Protein AF-A0A950Z9S9-F1 (afdb_monomer)

Structure (mmCIF, N/CA/C/O backbone):
data_AF-A0A950Z9S9-F1
#
_entry.id   AF-A0A950Z9S9-F1
#
loop_
_atom_site.group_PDB
_atom_site.id
_atom_site.type_symbol
_atom_site.label_atom_id
_atom_site.label_alt_id
_atom_site.label_comp_id
_atom_site.label_asym_id
_atom_site.label_entity_id
_atom_site.label_seq_id
_atom_site.pdbx_PDB_ins_code
_atom_site.Cartn_x
_atom_site.Cartn_y
_atom_site.Cartn_z
_atom_site.occupancy
_atom_site.B_iso_or_equiv
_atom_site.auth_seq_id
_atom_site.auth_comp_id
_atom_site.auth_asym_id
_atom_site.auth_atom_id
_atom_site.pdbx_PDB_model_num
ATOM 1 N N . MET A 1 1 ? -15.778 5.683 16.781 1.00 60.00 1 MET A N 1
ATOM 2 C CA . MET A 1 1 ? -16.825 5.579 15.732 1.00 60.00 1 MET A CA 1
ATOM 3 C C . MET A 1 1 ? -17.581 6.908 15.601 1.00 60.00 1 MET A C 1
ATOM 5 O O . MET A 1 1 ? -18.788 6.947 15.790 1.00 60.00 1 MET A O 1
ATOM 9 N N . ALA A 1 2 ? -16.872 8.006 15.324 1.00 73.44 2 ALA A N 1
ATOM 10 C CA . ALA A 1 2 ? -17.406 9.373 15.347 1.00 73.44 2 ALA A CA 1
ATOM 11 C C . ALA A 1 2 ? -18.460 9.618 14.245 1.00 73.44 2 ALA A C 1
ATOM 13 O O . ALA A 1 2 ? -18.116 10.054 13.153 1.00 73.44 2 ALA A O 1
ATOM 14 N N . GLY A 1 3 ? -19.723 9.252 14.485 1.00 82.31 3 GLY A N 1
ATOM 15 C CA . GLY A 1 3 ? -20.837 9.470 13.548 1.00 82.31 3 GLY A CA 1
ATOM 16 C C . GLY A 1 3 ? -20.798 8.650 12.248 1.00 82.31 3 GLY A C 1
ATOM 17 O O . GLY A 1 3 ? -21.633 8.856 11.376 1.00 82.31 3 GLY A O 1
ATOM 18 N N . LYS A 1 4 ? -19.849 7.717 12.089 1.00 83.38 4 LYS A N 1
ATOM 19 C CA . LYS A 1 4 ? -19.737 6.858 10.896 1.00 83.38 4 LYS A CA 1
ATOM 20 C C . LYS A 1 4 ? -20.640 5.626 11.012 1.00 83.38 4 LYS A C 1
ATOM 22 O O . LYS A 1 4 ? -20.786 5.065 12.100 1.00 83.38 4 LYS A O 1
ATOM 27 N N . ASN A 1 5 ? -21.174 5.157 9.882 1.00 90.06 5 ASN A N 1
ATOM 28 C CA . ASN A 1 5 ? -21.930 3.906 9.823 1.00 90.06 5 ASN A CA 1
ATOM 29 C C . ASN A 1 5 ? -21.045 2.736 10.289 1.00 90.06 5 ASN A C 1
ATOM 31 O O . ASN A 1 5 ? -20.015 2.434 9.686 1.00 90.06 5 ASN A O 1
ATOM 35 N N . ARG A 1 6 ? -21.459 2.073 11.374 1.00 91.00 6 ARG A N 1
ATOM 36 C CA . ARG A 1 6 ? -20.704 0.982 12.004 1.00 91.00 6 ARG A CA 1
ATOM 37 C C . ARG A 1 6 ? -20.484 -0.203 11.073 1.00 91.00 6 ARG A C 1
ATOM 39 O O . ARG A 1 6 ? -19.405 -0.784 11.120 1.00 91.00 6 ARG A O 1
ATOM 46 N N . ALA A 1 7 ? -21.475 -0.542 10.249 1.00 90.94 7 ALA A N 1
ATOM 47 C CA . ALA A 1 7 ? -21.373 -1.649 9.306 1.00 90.94 7 ALA A CA 1
ATOM 48 C C . ALA A 1 7 ? -20.285 -1.366 8.265 1.00 90.94 7 ALA A C 1
ATOM 50 O O . ALA A 1 7 ? -19.421 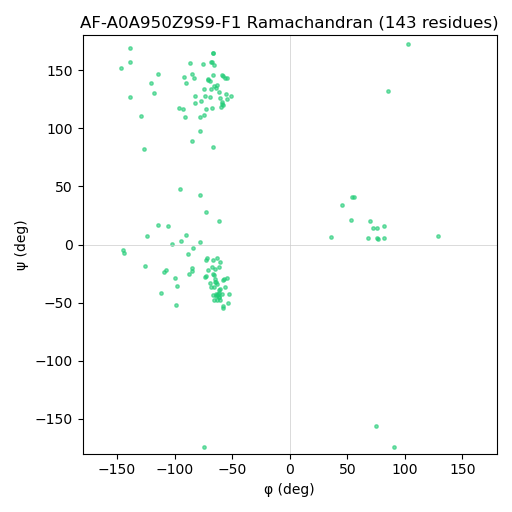-2.207 8.041 1.00 90.94 7 ALA A O 1
ATOM 51 N N . LEU A 1 8 ? -20.244 -0.143 7.728 1.00 88.38 8 LEU A N 1
ATOM 52 C CA . LEU A 1 8 ? -19.215 0.264 6.766 1.00 88.38 8 LEU A CA 1
ATOM 53 C C . LEU A 1 8 ? -17.823 0.372 7.399 1.00 88.38 8 LEU A C 1
ATOM 55 O O . LEU A 1 8 ? -16.838 -0.012 6.777 1.00 88.38 8 LEU A O 1
ATOM 59 N N . VAL A 1 9 ? -17.724 0.838 8.649 1.00 89.25 9 VAL A N 1
ATOM 60 C CA . VAL A 1 9 ? -16.449 0.833 9.390 1.00 89.25 9 VAL A CA 1
ATOM 61 C C . VAL A 1 9 ? -15.954 -0.598 9.615 1.00 89.25 9 VAL A C 1
ATOM 63 O O . VAL A 1 9 ? -14.770 -0.869 9.427 1.00 89.25 9 VAL A O 1
ATOM 66 N N . GLY A 1 10 ? -16.847 -1.517 9.993 1.00 90.81 10 GLY A N 1
ATOM 67 C CA . GLY A 1 10 ? -16.523 -2.932 10.165 1.00 90.81 10 GLY A CA 1
ATOM 68 C C . GLY A 1 10 ? -16.081 -3.587 8.859 1.00 90.81 10 GLY A C 1
ATOM 69 O O . GLY A 1 10 ? -15.030 -4.221 8.825 1.00 90.81 10 GLY A O 1
ATOM 70 N N . LEU A 1 11 ? -16.830 -3.366 7.776 1.00 88.94 11 LEU A N 1
ATOM 71 C CA . LEU A 1 11 ? -16.508 -3.879 6.446 1.00 88.94 11 LEU A CA 1
ATOM 72 C C . LEU A 1 11 ? -15.161 -3.343 5.951 1.00 88.94 11 LEU A C 1
ATOM 74 O O . LEU A 1 11 ? -14.308 -4.122 5.536 1.00 88.94 11 LEU A O 1
ATOM 78 N N . GLY A 1 12 ? -14.928 -2.032 6.054 1.00 87.69 12 GLY A N 1
ATOM 79 C CA . GLY A 1 12 ? -13.643 -1.428 5.700 1.00 87.69 12 GLY A CA 1
ATOM 80 C C . GLY A 1 12 ? -12.486 -2.001 6.522 1.00 87.69 12 GLY A C 1
ATOM 81 O O . GLY A 1 12 ? -11.443 -2.335 5.967 1.00 87.69 12 GLY A O 1
ATOM 82 N N . SER A 1 13 ? -12.682 -2.192 7.831 1.00 89.44 13 SER A N 1
ATOM 83 C CA . SER A 1 13 ? -11.679 -2.820 8.700 1.00 89.44 13 SER A CA 1
ATOM 84 C C . SER A 1 13 ? -11.379 -4.264 8.292 1.00 89.44 13 SER A C 1
ATOM 86 O O . SER A 1 13 ? -10.212 -4.651 8.236 1.00 89.44 13 SER A O 1
ATOM 88 N N . TYR A 1 14 ? -12.411 -5.048 7.965 1.00 89.69 14 TYR A N 1
ATOM 89 C CA . TYR A 1 14 ? -12.261 -6.419 7.481 1.00 89.69 14 TYR A CA 1
ATOM 90 C C . TYR A 1 14 ? -11.472 -6.469 6.168 1.00 89.69 14 TYR A C 1
ATOM 92 O O . TYR A 1 14 ? -10.524 -7.243 6.053 1.00 89.69 14 TYR A O 1
ATOM 100 N N . TRP A 1 15 ? -11.782 -5.583 5.217 1.00 87.12 15 TRP A N 1
ATOM 101 C CA . TRP A 1 15 ? -11.023 -5.468 3.973 1.00 87.12 15 TRP A CA 1
ATOM 102 C C . TRP A 1 15 ? -9.547 -5.172 4.226 1.00 87.12 15 TRP A C 1
ATOM 104 O O . TRP A 1 15 ? -8.694 -5.936 3.784 1.00 87.12 15 TRP A O 1
ATOM 114 N N . VAL A 1 16 ? -9.243 -4.110 4.976 1.00 89.19 16 VAL A N 1
ATOM 115 C CA . VAL A 1 16 ? -7.862 -3.648 5.192 1.00 89.19 16 VAL A CA 1
ATOM 116 C C . VAL A 1 16 ? -7.028 -4.664 5.984 1.00 89.19 16 VAL A C 1
ATOM 118 O O . VAL A 1 16 ? -5.840 -4.822 5.705 1.00 89.19 16 VAL A O 1
ATOM 121 N N . ASN A 1 17 ? -7.627 -5.360 6.958 1.00 88.44 17 ASN A N 1
ATOM 122 C CA . ASN A 1 17 ? -6.889 -6.220 7.892 1.00 88.44 17 ASN A CA 1
ATOM 123 C C . ASN A 1 17 ? -6.911 -7.714 7.568 1.00 88.44 17 ASN A C 1
ATOM 125 O O . ASN A 1 17 ? -5.988 -8.409 7.985 1.00 88.44 17 ASN A O 1
ATOM 129 N N . ALA A 1 18 ? -7.959 -8.220 6.914 1.00 84.50 18 ALA A N 1
ATOM 130 C CA . ALA A 1 18 ? -8.158 -9.660 6.744 1.00 84.50 18 ALA A CA 1
ATOM 131 C C . ALA A 1 18 ? -8.006 -10.125 5.295 1.00 84.50 18 ALA A C 1
ATOM 133 O O . ALA A 1 18 ? -7.403 -11.168 5.071 1.00 84.50 18 ALA A O 1
ATOM 134 N N . ILE A 1 19 ? -8.545 -9.377 4.325 1.00 82.44 19 ILE A N 1
ATOM 135 C CA . ILE A 1 19 ? -8.550 -9.812 2.919 1.00 82.44 19 ILE A CA 1
ATOM 136 C C . ILE A 1 19 ? -7.425 -9.167 2.113 1.00 82.44 19 ILE A C 1
ATOM 138 O O . ILE A 1 19 ? -6.675 -9.868 1.443 1.00 82.44 19 ILE A O 1
ATOM 142 N N . ALA A 1 20 ? -7.306 -7.840 2.166 1.00 80.94 20 ALA A N 1
ATOM 143 C CA . ALA A 1 20 ? -6.319 -7.101 1.380 1.00 80.94 20 ALA A CA 1
ATOM 144 C C . ALA A 1 20 ? -4.945 -7.035 2.063 1.00 80.94 20 ALA A C 1
ATOM 146 O O . ALA A 1 20 ? -3.939 -6.818 1.397 1.00 80.94 20 ALA A O 1
ATOM 147 N N . GLY A 1 21 ? -4.892 -7.194 3.392 1.00 86.44 21 GLY A N 1
ATOM 148 C CA . GLY A 1 21 ? -3.631 -7.192 4.139 1.00 86.44 21 GLY A CA 1
ATOM 149 C C . GLY A 1 21 ? -2.802 -5.926 3.904 1.00 86.44 21 GLY A C 1
ATOM 150 O O . GLY A 1 21 ? -1.587 -6.000 3.749 1.00 86.44 21 GLY A O 1
ATOM 151 N N . CYS A 1 22 ? -3.425 -4.740 3.852 1.00 92.06 22 CYS A N 1
ATOM 152 C CA . CYS A 1 22 ? -2.742 -3.523 3.390 1.00 92.06 22 CYS A CA 1
ATOM 153 C C . CYS A 1 22 ? -1.465 -3.228 4.189 1.00 92.06 22 CYS A C 1
ATOM 155 O O . CYS A 1 22 ? -0.463 -2.791 3.631 1.00 92.06 22 CYS A O 1
ATOM 157 N N . ASN A 1 23 ? -1.482 -3.496 5.496 1.00 93.38 23 ASN A N 1
ATOM 158 C CA . ASN A 1 23 ? -0.343 -3.263 6.382 1.00 93.38 23 ASN A CA 1
ATOM 159 C C . ASN A 1 23 ? 0.865 -4.183 6.100 1.00 93.38 23 ASN A C 1
ATOM 161 O O . ASN A 1 23 ? 1.981 -3.863 6.511 1.00 93.38 23 ASN A O 1
ATOM 165 N N . ASP A 1 24 ? 0.667 -5.306 5.406 1.00 90.69 24 ASP A N 1
ATOM 166 C CA . ASP A 1 24 ? 1.741 -6.245 5.054 1.00 90.69 24 ASP A CA 1
ATOM 167 C C . ASP A 1 24 ? 2.692 -5.644 4.009 1.00 90.69 24 ASP A C 1
ATOM 169 O O . ASP A 1 24 ? 3.906 -5.865 4.058 1.00 90.69 24 ASP A O 1
ATOM 173 N N . CYS A 1 25 ? 2.150 -4.813 3.114 1.00 93.31 25 CYS A N 1
ATOM 174 C CA . CYS A 1 25 ? 2.919 -4.051 2.133 1.00 93.31 25 CYS A CA 1
ATOM 175 C C . CYS A 1 25 ? 3.177 -2.607 2.579 1.00 93.31 25 CYS A C 1
ATOM 177 O O . CYS A 1 25 ? 4.248 -2.078 2.312 1.00 93.31 25 CYS A O 1
ATOM 179 N N . HIS A 1 26 ? 2.228 -1.969 3.266 1.00 95.25 26 HIS A N 1
ATOM 180 C CA . HIS A 1 26 ? 2.301 -0.555 3.648 1.00 95.25 26 HIS A CA 1
ATOM 181 C C . HIS A 1 26 ? 2.845 -0.349 5.068 1.00 95.25 26 HIS A C 1
ATOM 183 O O . HIS A 1 26 ? 2.301 0.413 5.857 1.00 95.25 26 HIS A O 1
ATOM 189 N N . SER A 1 27 ? 3.950 -1.003 5.393 1.00 94.44 27 SER A N 1
ATOM 190 C CA . SER A 1 27 ? 4.761 -0.738 6.587 1.00 94.44 27 SER A CA 1
ATOM 191 C C . SER A 1 27 ? 6.231 -0.801 6.193 1.00 94.44 27 SER A C 1
ATOM 193 O O . SER A 1 27 ? 6.563 -1.494 5.239 1.00 94.44 27 SER A O 1
ATOM 195 N N . ALA A 1 28 ? 7.154 -0.181 6.927 1.00 94.12 28 ALA A N 1
ATOM 196 C CA . ALA A 1 28 ? 8.587 -0.238 6.598 1.00 94.12 28 ALA A CA 1
ATOM 197 C C . ALA A 1 28 ? 9.237 -1.617 6.890 1.00 94.12 28 ALA A C 1
ATOM 199 O O . ALA A 1 28 ? 10.421 -1.718 7.198 1.00 94.12 28 ALA A O 1
ATOM 200 N N . GLY A 1 29 ? 8.459 -2.702 6.830 1.00 91.00 29 GLY A N 1
ATOM 201 C CA . GLY A 1 29 ? 8.876 -4.083 7.046 1.00 91.00 29 GLY A CA 1
ATOM 202 C C . GLY A 1 29 ? 8.500 -4.642 8.421 1.00 91.00 29 GLY A C 1
ATOM 203 O O . GLY A 1 29 ? 8.062 -3.893 9.297 1.00 91.00 29 GLY A O 1
ATOM 204 N N . PRO A 1 30 ? 8.713 -5.955 8.652 1.00 86.25 30 PRO A N 1
ATOM 205 C CA . PRO A 1 30 ? 8.306 -6.635 9.887 1.00 86.25 30 PRO A CA 1
ATOM 206 C C . PRO A 1 30 ? 8.828 -5.986 11.175 1.00 86.25 30 PRO A C 1
ATOM 208 O O . PRO A 1 30 ? 8.177 -6.063 12.210 1.00 86.25 30 PRO A O 1
ATOM 211 N N . GLN A 1 31 ? 9.983 -5.317 11.104 1.00 83.75 31 GLN A N 1
ATOM 212 C CA . GLN A 1 31 ? 10.586 -4.600 12.233 1.00 83.75 31 GLN A CA 1
ATOM 213 C C . GLN A 1 31 ? 9.739 -3.417 12.718 1.00 83.75 31 GLN A C 1
ATOM 215 O O . GLN A 1 31 ? 9.784 -3.075 13.894 1.00 83.75 31 GLN A O 1
ATOM 220 N N . THR A 1 32 ? 8.968 -2.792 11.826 1.00 91.94 32 THR A N 1
ATOM 221 C CA . THR A 1 32 ? 8.092 -1.662 12.168 1.00 91.94 32 THR A CA 1
ATOM 222 C C . THR A 1 32 ? 6.620 -2.050 12.165 1.00 91.94 32 THR A C 1
ATOM 224 O O . THR A 1 32 ? 5.833 -1.381 12.826 1.00 91.94 32 THR A O 1
ATOM 227 N N . GLN A 1 33 ? 6.248 -3.128 11.467 1.00 94.69 33 GLN A N 1
ATOM 228 C CA . GLN A 1 33 ? 4.876 -3.623 11.331 1.00 94.69 33 GLN A CA 1
ATOM 229 C C . GLN A 1 33 ? 4.270 -4.105 12.660 1.00 94.69 33 GLN A C 1
ATOM 231 O O . GLN A 1 33 ? 3.057 -3.993 12.870 1.00 94.69 33 GLN A O 1
ATOM 236 N N . TYR A 1 34 ? 5.102 -4.649 13.550 1.00 95.81 34 TYR A N 1
ATOM 237 C CA . TYR A 1 34 ? 4.687 -5.231 14.825 1.00 95.81 34 TYR A CA 1
ATOM 238 C C . TYR A 1 34 ? 5.230 -4.433 16.007 1.00 95.81 34 TYR A C 1
ATOM 240 O O . TYR A 1 34 ? 6.313 -3.855 15.939 1.00 95.81 34 TYR A O 1
ATOM 248 N N . ALA A 1 35 ? 4.456 -4.377 17.089 1.00 96.19 35 ALA A N 1
ATOM 249 C CA . ALA A 1 35 ? 4.898 -3.762 18.334 1.00 96.19 35 ALA A CA 1
ATOM 250 C C . ALA A 1 35 ? 6.028 -4.598 18.974 1.00 96.19 35 ALA A C 1
ATOM 252 O O . ALA A 1 35 ? 6.119 -5.804 18.710 1.00 96.19 35 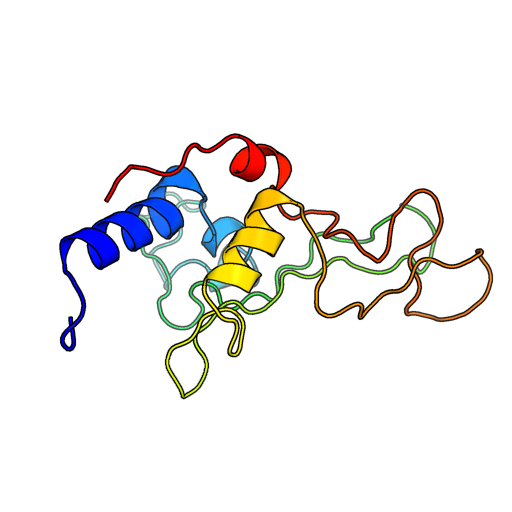ALA A O 1
ATOM 253 N N . PRO A 1 36 ? 6.877 -4.004 19.836 1.00 95.12 36 PRO A N 1
ATOM 254 C CA . PRO A 1 36 ? 7.878 -4.756 20.588 1.00 95.12 36 PRO A CA 1
ATOM 255 C C . PRO A 1 36 ? 7.258 -5.955 21.321 1.00 95.12 36 PRO A C 1
ATOM 257 O O . PRO A 1 36 ? 6.268 -5.806 22.033 1.00 95.12 36 PRO A O 1
ATOM 260 N N . GLY A 1 37 ? 7.826 -7.149 21.124 1.00 94.75 37 GLY A N 1
ATOM 261 C CA . GLY A 1 37 ? 7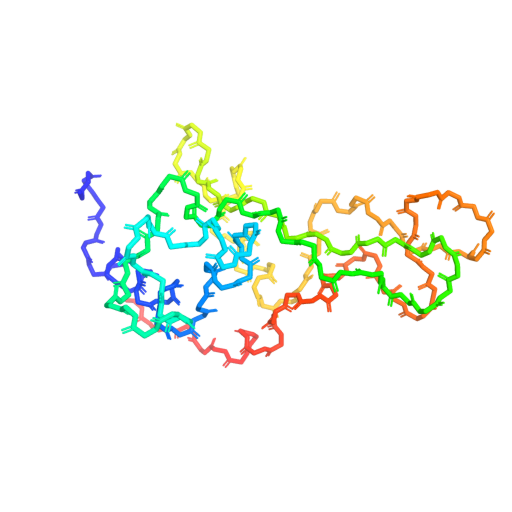.308 -8.400 21.697 1.00 94.75 37 GLY A CA 1
ATOM 262 C C . GLY A 1 37 ? 6.076 -8.987 20.994 1.00 94.75 37 GLY A C 1
ATOM 263 O O . GLY A 1 37 ? 5.537 -9.982 21.469 1.00 94.75 37 GLY A O 1
ATOM 264 N N . GLY A 1 38 ? 5.632 -8.395 19.881 1.00 95.19 38 GLY A N 1
ATOM 265 C CA . GLY A 1 38 ? 4.451 -8.812 19.125 1.00 95.19 38 GLY A CA 1
ATOM 266 C C . GLY A 1 38 ? 4.732 -9.343 17.719 1.00 95.19 38 GLY A C 1
ATOM 267 O O . GLY A 1 38 ? 3.825 -9.349 16.884 1.00 95.19 38 GLY A O 1
ATOM 268 N N . ASN A 1 39 ? 5.979 -9.709 17.413 1.00 95.38 39 ASN A N 1
ATOM 269 C CA . ASN A 1 39 ? 6.396 -10.101 16.071 1.00 95.38 39 ASN A CA 1
ATOM 270 C C . ASN A 1 39 ? 6.245 -11.625 15.857 1.00 95.38 39 ASN A C 1
ATOM 272 O O . ASN A 1 39 ? 7.040 -12.406 16.394 1.00 95.38 39 ASN A O 1
ATOM 276 N N . PRO A 1 40 ? 5.284 -12.074 15.025 1.00 94.31 40 PRO A N 1
ATOM 277 C CA . PRO A 1 40 ? 5.035 -13.496 14.801 1.00 94.31 40 PRO A CA 1
ATOM 278 C C . PRO A 1 40 ? 6.199 -14.226 14.118 1.00 94.31 40 PRO A C 1
ATOM 280 O O . PRO A 1 40 ? 6.332 -15.434 14.294 1.00 94.31 40 PRO A O 1
ATOM 283 N N . TYR A 1 41 ? 7.093 -13.522 13.413 1.00 93.81 41 TYR A N 1
ATOM 284 C CA . TYR A 1 41 ? 8.300 -14.127 12.833 1.00 93.81 41 TYR A CA 1
ATOM 285 C C . TYR A 1 41 ? 9.305 -14.603 13.895 1.00 93.81 41 TYR A C 1
ATOM 287 O O . TYR A 1 41 ? 10.218 -15.361 13.578 1.00 93.81 41 TYR A O 1
ATOM 295 N N . PHE A 1 42 ? 9.125 -14.198 15.155 1.00 94.88 42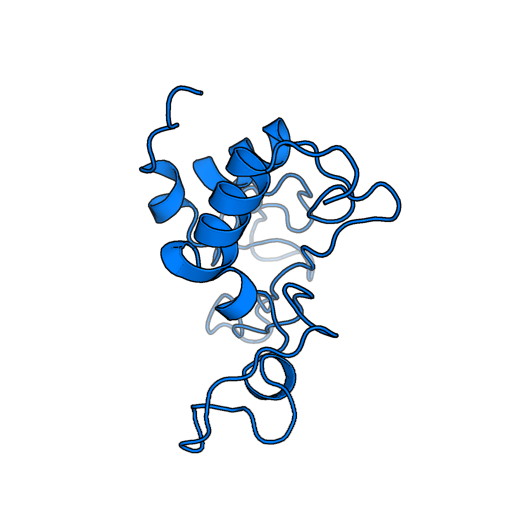 PHE A N 1
ATOM 296 C CA . PHE A 1 42 ? 9.884 -14.688 16.308 1.00 94.88 42 PHE A CA 1
ATOM 297 C C . PHE A 1 42 ? 9.062 -15.640 17.194 1.00 94.88 42 PHE A C 1
ATOM 299 O O . PHE A 1 42 ? 9.417 -15.863 18.348 1.00 94.88 42 PHE A O 1
ATOM 306 N N . GLY A 1 43 ? 7.942 -16.171 16.688 1.00 95.69 43 GLY A N 1
ATOM 307 C CA . GLY A 1 43 ? 7.045 -17.055 17.443 1.00 95.69 43 GLY A CA 1
ATOM 308 C C . GLY A 1 43 ? 6.215 -16.347 18.520 1.00 95.69 43 GLY A C 1
ATOM 309 O O . GLY A 1 43 ? 5.653 -17.004 19.392 1.00 95.69 43 GLY A O 1
ATOM 310 N N . GLN A 1 44 ? 6.142 -15.014 18.488 1.00 95.56 44 GLN A N 1
ATOM 311 C CA . GLN A 1 44 ? 5.391 -14.211 19.455 1.00 95.56 44 GLN A CA 1
ATOM 312 C C . GLN A 1 44 ? 3.924 -14.060 19.027 1.00 95.56 44 GLN A C 1
ATOM 314 O O . GLN A 1 44 ? 3.596 -14.121 17.840 1.00 95.56 44 GLN A O 1
ATOM 319 N N . SER A 1 45 ? 3.031 -13.792 19.982 1.00 96.69 45 SER A N 1
ATOM 320 C CA . SER A 1 45 ? 1.649 -13.414 19.670 1.00 96.69 45 SER A CA 1
ATOM 321 C C . SER A 1 45 ? 1.626 -12.134 18.838 1.00 96.69 45 SER A C 1
ATOM 323 O O . SER A 1 45 ? 2.193 -11.122 19.243 1.00 96.69 45 SER A O 1
ATOM 325 N N . LYS A 1 46 ? 0.950 -12.162 17.685 1.00 94.00 46 LYS A N 1
ATOM 326 C CA . LYS A 1 46 ? 0.881 -11.017 16.770 1.00 94.00 46 LYS A CA 1
ATOM 327 C C . LYS A 1 46 ? 0.270 -9.793 17.461 1.00 94.00 46 LYS A C 1
ATOM 329 O O . LYS A 1 46 ? -0.902 -9.814 17.833 1.00 94.00 46 LYS A O 1
ATOM 334 N N . VAL A 1 47 ? 1.027 -8.698 17.514 1.00 95.50 47 VAL A N 1
ATOM 335 C CA . VAL A 1 47 ? 0.529 -7.367 17.892 1.00 95.50 47 VAL A CA 1
ATOM 336 C C . VAL A 1 47 ? 0.969 -6.364 16.837 1.00 95.50 47 VAL A C 1
ATOM 338 O O . VAL A 1 47 ? 2.152 -6.062 16.701 1.00 95.50 47 VAL A O 1
ATOM 341 N N . THR A 1 48 ? 0.014 -5.849 16.066 1.00 94.38 48 THR A N 1
ATOM 342 C CA . THR A 1 48 ? 0.275 -4.807 15.067 1.00 94.38 48 THR A CA 1
ATOM 343 C C . THR A 1 48 ? 0.706 -3.508 15.745 1.00 94.38 48 THR A C 1
ATOM 345 O O . THR A 1 48 ? 0.106 -3.085 16.732 1.00 94.38 48 THR A O 1
ATOM 348 N N . ASN A 1 49 ? 1.731 -2.855 15.200 1.00 95.75 49 ASN A N 1
ATOM 349 C CA . ASN A 1 49 ? 2.160 -1.545 15.666 1.00 95.75 49 ASN A CA 1
ATOM 350 C C . ASN A 1 49 ? 1.222 -0.457 15.130 1.00 95.75 49 ASN A C 1
ATOM 352 O O . ASN A 1 49 ? 1.230 -0.146 13.941 1.00 95.75 49 ASN A O 1
ATOM 356 N N . ALA A 1 50 ? 0.423 0.143 16.010 1.00 93.94 50 ALA A N 1
ATOM 357 C CA . ALA A 1 50 ? -0.495 1.211 15.625 1.00 93.94 50 ALA A CA 1
ATOM 358 C C . ALA A 1 50 ? 0.223 2.492 15.157 1.00 93.94 50 ALA A C 1
ATOM 360 O O . ALA A 1 50 ? -0.343 3.240 14.366 1.00 93.94 50 ALA A O 1
ATOM 361 N N . ALA A 1 51 ? 1.458 2.744 15.609 1.00 94.50 51 ALA A N 1
ATOM 362 C CA . ALA A 1 51 ? 2.194 3.974 15.294 1.00 94.50 51 ALA A CA 1
ATOM 363 C C . ALA A 1 51 ? 2.664 4.052 13.830 1.00 94.50 51 ALA A C 1
ATOM 365 O O . ALA A 1 51 ? 2.933 5.136 13.323 1.00 94.50 51 ALA A O 1
ATOM 366 N N . THR A 1 52 ? 2.771 2.909 13.159 1.00 94.25 52 THR A N 1
ATOM 367 C CA . THR A 1 52 ? 3.289 2.768 11.787 1.00 94.25 52 THR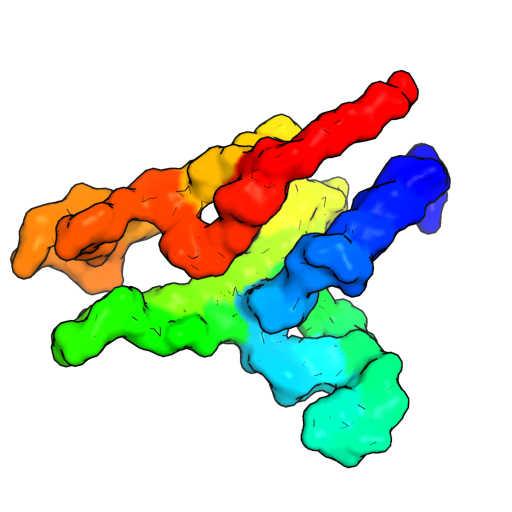 A CA 1
ATOM 368 C C . THR A 1 52 ? 2.288 2.072 10.867 1.00 94.25 52 THR A C 1
ATOM 370 O O . THR A 1 52 ? 2.613 1.747 9.724 1.00 94.25 52 THR A O 1
ATOM 373 N N . TYR A 1 53 ? 1.073 1.826 11.362 1.00 94.06 53 TYR A N 1
ATOM 374 C CA . TYR A 1 53 ? 0.040 1.095 10.650 1.00 94.06 53 TYR A CA 1
ATOM 375 C C . TYR A 1 53 ? -0.298 1.786 9.329 1.00 94.06 53 TYR A C 1
ATOM 377 O O . TYR A 1 53 ? -0.660 2.962 9.319 1.00 94.06 53 TYR A O 1
ATOM 385 N N . VAL A 1 54 ? -0.163 1.048 8.225 1.00 94.38 54 VAL A N 1
ATOM 386 C CA . VAL A 1 54 ? -0.341 1.531 6.843 1.00 94.38 54 VAL A CA 1
ATOM 387 C C . VAL A 1 54 ? 0.491 2.780 6.482 1.00 94.38 54 VAL A C 1
ATOM 389 O O . VAL A 1 54 ? 0.175 3.486 5.524 1.00 94.38 54 VAL A O 1
ATOM 392 N N . GLY A 1 55 ? 1.570 3.042 7.230 1.00 94.69 55 GLY A N 1
ATOM 393 C CA . GLY A 1 55 ? 2.450 4.204 7.075 1.00 94.69 55 GLY A CA 1
ATOM 394 C C . GLY A 1 55 ? 3.347 4.172 5.834 1.00 94.69 55 GLY A C 1
ATOM 395 O O . GLY A 1 55 ? 3.947 5.184 5.479 1.00 94.69 55 GLY A O 1
ATOM 396 N N . GLY A 1 56 ? 3.429 3.031 5.148 1.00 95.00 56 GLY A N 1
ATOM 397 C CA . GLY A 1 56 ? 4.269 2.858 3.966 1.00 95.00 56 GLY A CA 1
ATOM 398 C C . GLY A 1 56 ? 5.760 2.722 4.289 1.00 95.00 56 GLY A C 1
ATOM 399 O O . GLY A 1 56 ? 6.143 2.309 5.383 1.00 95.00 56 GLY A O 1
ATOM 400 N N . GLY A 1 57 ? 6.607 3.045 3.308 1.00 94.62 57 GLY A N 1
ATOM 401 C CA . GLY A 1 57 ? 8.066 2.984 3.428 1.00 94.62 57 GLY A CA 1
ATOM 402 C C . GLY A 1 57 ? 8.704 1.606 3.222 1.00 94.62 57 GLY A C 1
ATOM 403 O O . GLY A 1 57 ? 9.912 1.480 3.406 1.00 94.62 57 GLY A O 1
ATOM 404 N N . ARG A 1 58 ? 7.950 0.564 2.842 1.00 95.31 58 ARG A N 1
ATOM 405 C CA . ARG A 1 58 ? 8.542 -0.719 2.450 1.00 95.31 58 ARG A CA 1
ATOM 406 C C . ARG A 1 58 ? 9.319 -0.561 1.158 1.00 95.31 58 ARG A C 1
ATOM 408 O O . ARG A 1 58 ? 8.701 -0.297 0.135 1.00 95.31 58 ARG A O 1
ATOM 415 N N . ASP A 1 59 ? 10.621 -0.795 1.197 1.00 94.25 59 ASP A N 1
ATOM 416 C CA . ASP A 1 59 ? 11.425 -0.996 -0.006 1.00 94.25 59 ASP A CA 1
ATOM 417 C C . ASP A 1 59 ? 11.299 -2.460 -0.464 1.00 94.25 59 ASP A C 1
ATOM 419 O O . ASP A 1 59 ? 11.559 -3.391 0.308 1.00 94.25 59 ASP A O 1
ATOM 423 N N . PHE A 1 60 ? 10.840 -2.661 -1.698 1.00 93.50 60 PHE A N 1
ATOM 424 C CA . PHE A 1 60 ? 10.728 -3.973 -2.343 1.00 93.50 60 PHE A CA 1
ATOM 425 C C . PHE A 1 60 ? 11.950 -4.317 -3.205 1.00 93.50 60 PHE A C 1
ATOM 427 O O . PHE A 1 60 ? 11.986 -5.382 -3.820 1.00 93.50 60 PHE A O 1
ATOM 434 N N . GLY A 1 61 ? 12.957 -3.446 -3.215 1.00 92.19 61 GLY A N 1
ATOM 435 C CA . GLY A 1 61 ? 14.153 -3.564 -4.026 1.00 92.19 61 GLY A CA 1
ATOM 436 C C . GLY A 1 61 ? 14.012 -2.891 -5.393 1.00 92.19 61 GLY A C 1
ATOM 437 O O . GLY A 1 61 ? 13.021 -2.204 -5.676 1.00 92.19 61 GLY A O 1
ATOM 438 N N . PRO A 1 62 ? 15.032 -3.067 -6.247 1.00 90.62 62 PRO A N 1
ATOM 439 C CA . PRO A 1 62 ? 15.071 -2.435 -7.551 1.00 90.62 62 PRO A CA 1
ATOM 440 C C . PRO A 1 62 ? 14.050 -3.062 -8.511 1.00 90.62 62 PRO A C 1
ATOM 442 O O . PRO A 1 62 ? 13.877 -4.279 -8.558 1.00 90.62 62 PRO A O 1
ATOM 445 N N . LEU A 1 63 ? 13.418 -2.222 -9.333 1.00 87.44 63 LEU A N 1
ATOM 446 C CA . LEU A 1 63 ? 12.448 -2.601 -10.368 1.00 87.44 63 LEU A CA 1
ATOM 447 C C . LEU A 1 63 ? 13.027 -3.593 -11.389 1.00 87.44 63 LEU A C 1
ATOM 449 O O . LEU A 1 63 ? 12.304 -4.413 -11.948 1.00 87.44 63 LEU A O 1
ATOM 453 N N . THR A 1 64 ? 14.336 -3.516 -11.642 1.00 85.25 64 THR A N 1
ATOM 454 C CA . THR A 1 64 ? 15.064 -4.445 -12.516 1.00 85.25 64 THR A CA 1
ATOM 455 C C . THR A 1 64 ? 16.408 -4.808 -11.900 1.00 85.25 64 THR A C 1
ATOM 457 O O . THR A 1 64 ? 16.879 -4.155 -10.975 1.00 85.25 64 THR A O 1
ATOM 460 N N . THR A 1 65 ? 17.081 -5.809 -12.458 1.00 86.44 65 THR A N 1
ATOM 461 C CA . THR A 1 65 ? 18.450 -6.171 -12.062 1.00 86.44 65 THR A CA 1
ATOM 462 C C . THR A 1 65 ? 19.518 -5.237 -12.644 1.00 86.44 65 THR A C 1
ATOM 464 O O . THR A 1 65 ? 20.708 -5.489 -12.460 1.00 86.44 65 THR A O 1
ATOM 467 N N . ALA A 1 66 ? 19.130 -4.194 -13.388 1.00 82.19 66 ALA A N 1
ATOM 468 C CA . ALA A 1 66 ? 20.080 -3.258 -13.973 1.00 82.19 66 ALA A CA 1
ATOM 469 C C . ALA A 1 66 ? 20.751 -2.402 -12.879 1.00 82.19 66 ALA A C 1
ATOM 471 O O . ALA A 1 66 ? 20.078 -1.962 -11.940 1.00 82.19 66 ALA A O 1
ATOM 472 N N . PRO A 1 67 ? 22.060 -2.116 -12.991 1.00 79.31 67 PRO A N 1
ATOM 473 C CA . PRO A 1 67 ? 22.730 -1.196 -12.081 1.00 79.31 67 PRO A CA 1
ATOM 474 C C . PRO A 1 67 ? 22.037 0.173 -12.053 1.00 79.31 67 PRO A C 1
ATOM 476 O O . PRO A 1 67 ? 21.790 0.767 -13.100 1.00 79.31 67 PRO A O 1
ATOM 479 N N . GLY A 1 68 ? 21.734 0.673 -10.853 1.00 78.69 68 GLY A N 1
ATOM 480 C CA . GLY A 1 68 ? 21.070 1.968 -10.670 1.00 78.69 68 GLY A CA 1
ATOM 481 C C . GLY A 1 68 ? 19.566 1.976 -10.967 1.00 78.69 68 GLY A C 1
ATOM 482 O O . GLY A 1 68 ? 18.990 3.053 -11.102 1.00 78.69 68 GLY A O 1
ATOM 483 N N . ALA A 1 69 ? 18.923 0.808 -11.078 1.00 82.06 69 ALA A N 1
ATOM 484 C CA . ALA A 1 69 ? 17.475 0.722 -11.230 1.00 82.06 69 ALA A CA 1
ATOM 485 C C . ALA A 1 69 ? 16.727 1.368 -10.050 1.00 82.06 69 ALA A C 1
ATOM 487 O O . ALA A 1 69 ? 17.159 1.300 -8.900 1.00 82.06 69 ALA A O 1
ATOM 488 N N . LEU A 1 70 ? 15.576 1.973 -10.350 1.00 85.12 70 LEU A N 1
ATOM 489 C CA . LEU A 1 70 ? 14.710 2.606 -9.357 1.00 85.12 70 LEU A CA 1
ATOM 490 C C . LEU A 1 70 ? 14.183 1.577 -8.361 1.00 85.12 70 LEU A C 1
ATOM 492 O O . LEU A 1 70 ? 13.767 0.490 -8.757 1.00 85.12 70 LEU A O 1
ATOM 496 N N . HIS A 1 71 ? 14.176 1.935 -7.082 1.00 89.94 71 HIS A N 1
ATOM 497 C CA . HIS A 1 71 ? 13.577 1.114 -6.037 1.00 89.94 71 HIS A CA 1
ATOM 498 C C . HIS A 1 71 ? 12.076 1.362 -5.956 1.00 89.94 71 HIS A C 1
ATOM 500 O O . HIS A 1 71 ? 11.609 2.493 -6.105 1.00 89.94 71 HIS A O 1
ATOM 506 N N . ILE A 1 72 ? 11.321 0.303 -5.686 1.00 91.25 72 ILE A N 1
ATOM 507 C CA . ILE A 1 72 ? 9.876 0.401 -5.506 1.00 91.25 72 ILE A CA 1
ATOM 508 C C . ILE A 1 72 ? 9.595 0.498 -4.016 1.00 91.25 72 ILE A C 1
ATOM 510 O O . ILE A 1 72 ? 9.872 -0.435 -3.262 1.00 91.25 72 ILE A O 1
ATOM 514 N N . VAL A 1 73 ? 9.017 1.623 -3.599 1.00 93.19 73 VAL A N 1
ATOM 515 C CA . VAL A 1 73 ? 8.722 1.899 -2.192 1.00 93.19 73 VAL A CA 1
ATOM 516 C C . VAL A 1 73 ? 7.217 2.057 -1.981 1.00 93.19 73 VAL A C 1
ATOM 518 O O . VAL A 1 73 ? 6.555 2.800 -2.703 1.00 93.19 73 VAL A O 1
ATOM 521 N N . SER A 1 74 ? 6.644 1.369 -0.987 1.00 94.12 74 SER A N 1
ATOM 522 C CA . SER A 1 74 ? 5.210 1.485 -0.679 1.00 94.12 74 SER A CA 1
ATOM 523 C C . SER A 1 74 ? 4.847 2.906 -0.224 1.00 94.12 74 SER A C 1
ATOM 525 O O . SER A 1 74 ? 5.498 3.447 0.676 1.00 94.12 74 SER A O 1
ATOM 527 N N . ARG A 1 75 ? 3.754 3.466 -0.754 1.00 93.06 75 ARG A N 1
ATOM 528 C CA . ARG A 1 75 ? 3.216 4.777 -0.343 1.00 93.06 75 ARG A CA 1
ATOM 529 C C . ARG A 1 75 ? 2.652 4.758 1.083 1.00 93.06 75 ARG A C 1
ATOM 531 O O . ARG A 1 75 ? 2.239 3.709 1.579 1.00 93.06 75 ARG A O 1
ATOM 538 N N . ASN A 1 76 ? 2.582 5.929 1.711 1.00 93.56 76 ASN A N 1
ATOM 539 C CA . ASN A 1 76 ? 1.869 6.121 2.971 1.00 93.56 76 ASN A CA 1
ATOM 540 C C . ASN A 1 76 ? 0.351 6.197 2.720 1.00 93.56 76 ASN A C 1
ATOM 542 O O . ASN A 1 76 ? -0.104 7.044 1.951 1.00 93.56 76 ASN A O 1
ATOM 546 N N . LEU A 1 77 ? -0.431 5.325 3.363 1.00 93.94 77 LEU A N 1
ATOM 547 C CA . LEU A 1 77 ? -1.893 5.308 3.243 1.00 93.94 77 LEU A CA 1
ATOM 548 C C . LEU A 1 77 ? -2.606 5.939 4.443 1.00 93.94 77 LEU A C 1
ATOM 550 O O . LEU A 1 77 ? -3.842 5.955 4.457 1.00 93.94 77 LEU A O 1
ATOM 554 N N . THR A 1 78 ? -1.868 6.440 5.441 1.00 92.31 78 THR A N 1
ATOM 555 C CA . THR A 1 78 ? -2.459 7.057 6.632 1.00 92.31 78 THR A CA 1
ATOM 556 C C . THR A 1 78 ? -3.421 8.172 6.234 1.00 92.31 78 THR A C 1
ATOM 558 O O . THR A 1 78 ? -3.138 8.908 5.280 1.00 92.31 78 THR A O 1
ATOM 561 N N . PRO A 1 79 ? -4.536 8.331 6.965 1.00 89.75 79 PRO A N 1
ATOM 562 C CA . PRO A 1 79 ? -5.434 9.436 6.719 1.00 89.75 79 PRO A CA 1
ATOM 563 C C . PRO A 1 79 ? -4.727 10.786 6.847 1.00 89.75 79 PRO A C 1
ATOM 565 O O . PRO A 1 79 ? -3.859 10.959 7.704 1.00 89.75 79 PRO A O 1
ATOM 568 N N . ASP A 1 80 ? -5.118 11.749 6.022 1.00 89.44 80 ASP A N 1
ATOM 569 C CA . ASP A 1 80 ? -4.705 13.137 6.198 1.00 89.44 80 ASP A CA 1
ATOM 570 C C . ASP A 1 80 ? -5.451 13.805 7.373 1.00 89.44 80 ASP A C 1
ATOM 572 O O . ASP A 1 80 ? -6.241 13.182 8.091 1.00 89.44 80 ASP A O 1
ATOM 576 N N . LYS A 1 81 ? -5.252 15.116 7.554 1.00 88.69 81 LYS A N 1
ATOM 577 C CA . LYS A 1 81 ? -5.940 15.897 8.599 1.00 88.69 81 LYS A CA 1
ATOM 578 C C . LYS A 1 81 ? -7.470 15.920 8.463 1.00 88.69 81 LYS A C 1
ATOM 580 O O . LYS A 1 81 ? -8.149 16.251 9.431 1.00 88.69 81 LYS A O 1
ATOM 585 N N . THR A 1 82 ? -8.012 15.612 7.283 1.00 86.69 82 THR A N 1
ATOM 586 C CA . THR A 1 82 ? -9.460 15.511 7.042 1.00 86.69 82 THR A CA 1
ATOM 587 C C . THR A 1 82 ? -9.996 14.103 7.317 1.00 86.69 82 THR A C 1
ATOM 589 O O . THR A 1 82 ? -11.208 13.889 7.370 1.00 86.69 82 THR A O 1
ATOM 592 N N . GLY A 1 83 ? -9.102 13.142 7.562 1.00 85.12 83 GLY A N 1
ATOM 593 C CA . GLY A 1 83 ? -9.438 11.744 7.789 1.00 85.12 83 GLY A CA 1
ATOM 594 C C . GLY A 1 83 ? -9.653 10.955 6.496 1.00 85.12 83 GLY A C 1
ATOM 595 O O . GLY A 1 83 ? -10.225 9.863 6.563 1.00 85.12 83 GLY A O 1
ATOM 596 N N . LEU A 1 84 ? -9.221 11.484 5.346 1.00 88.25 84 LEU A N 1
ATOM 597 C CA . LEU A 1 84 ? -9.277 10.801 4.054 1.00 88.25 84 LEU A CA 1
ATOM 598 C C . LEU A 1 84 ? -7.999 9.987 3.808 1.00 88.25 84 LEU A C 1
ATOM 600 O O . LEU A 1 84 ? -6.907 10.464 4.117 1.00 88.25 84 LEU A O 1
ATOM 604 N N . PRO A 1 85 ? -8.113 8.762 3.264 1.00 83.94 85 PRO A N 1
ATOM 605 C CA . PRO A 1 85 ? -6.980 7.859 3.072 1.00 83.94 85 PRO A CA 1
ATOM 606 C C . PRO A 1 85 ? -5.978 8.392 2.037 1.00 83.94 85 PRO A C 1
ATOM 608 O O . PRO A 1 85 ? -6.298 9.275 1.243 1.00 83.94 85 PRO A O 1
ATOM 611 N N . VAL A 1 86 ? -4.769 7.817 2.015 1.00 87.50 86 VAL A N 1
ATOM 612 C CA . VAL A 1 86 ? -3.735 8.114 0.996 1.00 87.50 86 VAL A CA 1
ATOM 613 C C . VAL A 1 86 ? -3.430 9.616 0.899 1.00 87.50 86 VAL A C 1
ATOM 615 O O . VAL A 1 86 ? -3.324 10.178 -0.186 1.00 87.50 86 VAL A O 1
ATOM 618 N N . GLY A 1 87 ? -3.353 10.293 2.047 1.00 79.69 87 GLY A N 1
ATOM 619 C CA . GLY A 1 87 ? -3.033 11.719 2.082 1.00 79.69 87 GLY A CA 1
ATOM 620 C C . GLY A 1 87 ? -4.118 12.651 1.527 1.00 79.69 87 GLY A C 1
ATOM 621 O O . GLY A 1 87 ? -3.793 13.790 1.205 1.00 79.69 87 GLY A O 1
ATOM 622 N N . GLY A 1 88 ? -5.382 12.211 1.440 1.00 89.06 88 GLY A N 1
ATOM 623 C CA . GLY A 1 88 ? -6.507 13.089 1.083 1.00 89.06 88 GLY A CA 1
ATOM 624 C C . GLY A 1 88 ? -7.409 12.601 -0.052 1.00 89.06 88 GLY A C 1
ATOM 625 O O . GLY A 1 88 ? -8.272 13.355 -0.497 1.00 89.06 88 GLY A O 1
ATOM 626 N N . ARG A 1 89 ? -7.234 11.370 -0.548 1.00 91.94 89 ARG A N 1
ATOM 627 C CA . ARG A 1 89 ? -7.994 10.868 -1.703 1.00 91.94 89 ARG A CA 1
ATOM 628 C C . ARG A 1 89 ? -9.456 10.602 -1.370 1.00 91.94 89 ARG A C 1
ATOM 630 O O . ARG A 1 89 ? -9.799 10.079 -0.305 1.00 91.94 89 ARG A O 1
ATOM 637 N N . SER A 1 90 ? -10.320 10.903 -2.331 1.00 92.31 90 SER A N 1
ATOM 638 C CA . SER A 1 90 ? -11.728 10.526 -2.294 1.00 92.31 90 SER A CA 1
ATOM 639 C C . SER A 1 90 ? -11.911 9.007 -2.392 1.00 92.31 90 SER A C 1
ATOM 641 O O . SER A 1 90 ? -11.022 8.256 -2.801 1.00 92.31 90 SER A O 1
ATOM 643 N N . PHE A 1 91 ? -13.112 8.536 -2.049 1.00 89.19 91 PHE A N 1
ATOM 644 C CA . PHE A 1 91 ? -13.461 7.125 -2.213 1.00 89.19 91 PHE A CA 1
ATOM 645 C C . PHE A 1 91 ? -13.412 6.675 -3.681 1.00 89.19 91 PHE A C 1
ATOM 647 O O . PHE A 1 91 ? -12.950 5.571 -3.954 1.00 89.19 91 PHE A O 1
ATOM 654 N N . SER A 1 92 ? -13.860 7.512 -4.624 1.00 92.44 92 SER A N 1
ATOM 655 C CA . SER A 1 92 ? -13.844 7.185 -6.055 1.00 92.44 92 SER A CA 1
ATOM 656 C C . SER A 1 92 ? -12.426 7.011 -6.589 1.00 92.44 92 SER A C 1
ATOM 658 O O . SER A 1 92 ? -12.167 6.040 -7.291 1.00 92.44 92 SER A O 1
ATOM 660 N N . GLU A 1 93 ? -11.497 7.882 -6.192 1.00 94.69 93 GLU A N 1
ATOM 661 C CA . GLU A 1 93 ? -10.083 7.758 -6.567 1.00 94.69 93 GLU A CA 1
ATOM 662 C C . GLU A 1 93 ? -9.444 6.519 -5.938 1.00 94.69 93 GLU A C 1
ATOM 664 O O . GLU A 1 93 ? -8.735 5.772 -6.607 1.00 94.69 93 GLU A O 1
ATOM 669 N N . LEU A 1 94 ? -9.722 6.252 -4.655 1.00 91.69 94 LEU A N 1
ATOM 670 C CA . LEU A 1 94 ? -9.220 5.043 -4.004 1.00 91.69 94 LEU A CA 1
ATOM 671 C C . LEU A 1 94 ? -9.752 3.779 -4.694 1.00 91.69 94 LEU A C 1
ATOM 673 O O . LEU A 1 94 ? -9.002 2.826 -4.902 1.00 91.69 94 LEU A O 1
ATOM 677 N N . ARG A 1 95 ? -11.036 3.770 -5.068 1.00 91.06 95 ARG A N 1
ATOM 678 C CA . ARG A 1 95 ? -11.649 2.679 -5.833 1.00 91.06 95 ARG A CA 1
ATOM 679 C C . ARG A 1 95 ? -10.967 2.514 -7.187 1.00 91.06 95 ARG A C 1
ATOM 681 O O . ARG A 1 95 ? -10.680 1.382 -7.557 1.00 91.06 95 ARG A O 1
ATOM 688 N N . GLU A 1 96 ? -10.712 3.599 -7.910 1.00 94.69 96 GLU A N 1
ATOM 689 C CA . GLU A 1 96 ? -10.019 3.554 -9.199 1.00 94.69 96 GLU A CA 1
ATOM 690 C C . GLU A 1 96 ? -8.636 2.915 -9.060 1.00 94.69 96 GLU A C 1
ATOM 692 O O . GLU A 1 96 ? -8.379 1.902 -9.713 1.00 94.69 96 GLU A O 1
ATOM 697 N N . ILE A 1 97 ? -7.809 3.413 -8.134 1.00 94.50 97 ILE A N 1
ATOM 698 C CA . ILE A 1 97 ? -6.478 2.860 -7.838 1.00 94.50 97 ILE A CA 1
ATOM 699 C C . ILE A 1 97 ? -6.573 1.360 -7.538 1.00 94.50 97 ILE A C 1
ATOM 701 O O . ILE A 1 97 ? -5.864 0.556 -8.141 1.00 94.50 97 ILE A O 1
ATOM 705 N N . LEU A 1 98 ? -7.478 0.958 -6.638 1.00 92.25 98 LEU A N 1
ATOM 706 C CA . LEU A 1 98 ? -7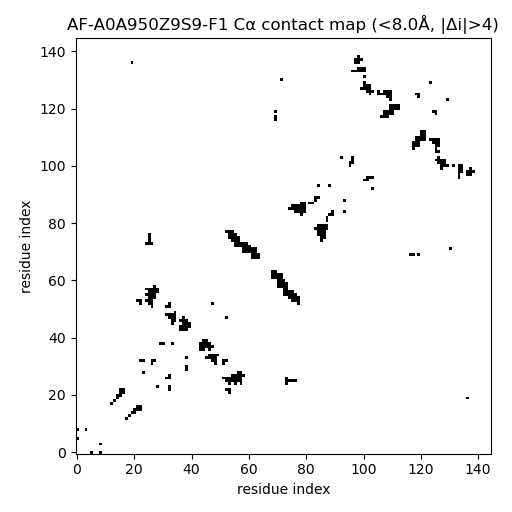.641 -0.448 -6.258 1.00 92.25 98 LEU A CA 1
ATOM 707 C C . LEU A 1 98 ? -8.093 -1.323 -7.435 1.00 92.25 98 LEU A C 1
ATOM 709 O O . LEU A 1 98 ? -7.706 -2.483 -7.504 1.00 92.25 98 LEU A O 1
ATOM 713 N N . LYS A 1 99 ? -8.914 -0.803 -8.351 1.00 92.31 99 LYS A N 1
ATOM 714 C CA . LYS A 1 99 ? -9.513 -1.579 -9.448 1.00 92.31 99 LYS A CA 1
ATOM 715 C C . LYS A 1 99 ? -8.671 -1.666 -10.708 1.00 92.31 99 LYS A C 1
ATOM 717 O O . LYS A 1 99 ? -8.866 -2.586 -11.500 1.00 92.31 99 LYS A O 1
ATOM 722 N N . THR A 1 100 ? -7.806 -0.692 -10.921 1.00 95.31 100 THR A N 1
ATOM 723 C CA . THR A 1 100 ? -7.115 -0.511 -12.203 1.00 95.31 100 THR A CA 1
ATOM 724 C C . THR A 1 100 ? -5.606 -0.453 -12.046 1.00 95.31 100 THR A C 1
ATOM 726 O O . THR A 1 100 ? -4.891 -0.662 -13.016 1.00 95.31 100 THR A O 1
ATOM 729 N N . GLY A 1 101 ? -5.120 -0.189 -10.832 1.00 94.88 101 GLY A N 1
ATOM 730 C CA . GLY A 1 101 ? -3.710 0.059 -10.593 1.00 94.88 101 GLY A CA 1
ATOM 731 C C . GLY A 1 101 ? -3.240 1.436 -11.031 1.00 94.88 101 GLY A C 1
ATOM 732 O O . GLY A 1 101 ? -2.039 1.668 -10.945 1.00 94.88 101 GLY A O 1
ATOM 733 N N . THR A 1 102 ? -4.131 2.332 -11.475 1.00 95.88 102 THR A N 1
ATOM 734 C CA . THR A 1 102 ? -3.754 3.676 -11.923 1.00 95.88 102 THR A CA 1
ATOM 735 C C . THR A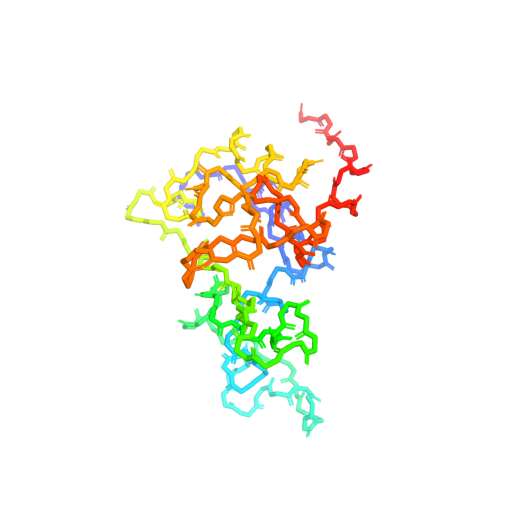 1 102 ? -2.952 4.407 -10.848 1.00 95.88 102 THR A C 1
ATOM 737 O O . THR A 1 102 ? -3.408 4.564 -9.713 1.00 95.88 102 THR A O 1
ATOM 740 N N . ASP A 1 103 ? -1.765 4.888 -11.210 1.00 93.38 103 ASP A N 1
ATOM 741 C CA . ASP A 1 103 ? -0.988 5.805 -10.386 1.00 93.38 103 ASP A CA 1
ATOM 742 C C . ASP A 1 103 ? -1.440 7.244 -10.635 1.00 93.38 103 ASP A C 1
ATOM 744 O O . ASP A 1 103 ? -0.884 7.962 -11.461 1.00 93.38 103 ASP A O 1
ATOM 748 N N . LEU A 1 104 ? -2.437 7.683 -9.869 1.00 93.44 104 LEU A N 1
ATOM 749 C CA . LEU A 1 104 ? -2.975 9.041 -9.963 1.00 93.44 104 LEU A CA 1
ATOM 750 C C . LEU A 1 104 ? -1.962 10.142 -9.597 1.00 93.44 104 LEU A C 1
ATOM 752 O O . LEU A 1 104 ? -2.246 11.316 -9.829 1.00 93.44 104 LEU A O 1
ATOM 756 N N . ASP A 1 105 ? -0.811 9.799 -9.010 1.00 89.25 105 ASP A N 1
ATOM 757 C CA . ASP A 1 105 ? 0.245 10.774 -8.731 1.00 89.25 105 ASP A CA 1
ATOM 758 C C . ASP A 1 105 ? 1.174 11.002 -9.932 1.00 89.25 105 ASP A C 1
ATOM 760 O O . ASP A 1 105 ? 1.855 12.025 -9.975 1.00 89.25 105 ASP A O 1
ATOM 764 N N . HIS A 1 106 ? 1.220 10.068 -10.893 1.00 87.75 106 HIS A N 1
ATOM 765 C CA . HIS A 1 106 ? 2.077 10.113 -12.087 1.00 87.75 106 HIS A CA 1
ATOM 766 C C . HIS A 1 106 ? 3.533 10.530 -11.793 1.00 87.75 106 HIS A C 1
ATOM 768 O O . HIS A 1 106 ? 4.183 11.208 -12.592 1.00 87.75 106 HIS A O 1
ATOM 774 N N . LEU A 1 107 ? 4.053 10.138 -10.621 1.00 83.50 107 LEU A N 1
ATOM 775 C CA . LEU A 1 107 ? 5.370 10.575 -10.147 1.00 83.50 107 LEU A CA 1
ATOM 776 C C . LEU A 1 107 ? 6.507 10.030 -11.020 1.00 83.50 107 LEU A C 1
ATOM 778 O O . LEU A 1 107 ? 7.573 10.643 -11.069 1.00 83.50 107 LEU A O 1
ATOM 782 N N . HIS A 1 108 ? 6.274 8.899 -11.692 1.00 83.81 108 HIS A N 1
ATOM 783 C CA . HIS A 1 108 ? 7.267 8.179 -12.479 1.00 83.81 108 HIS A CA 1
ATOM 784 C C . HIS A 1 108 ? 6.771 7.923 -13.910 1.00 83.81 108 HIS A C 1
ATOM 786 O O . HIS A 1 108 ? 6.269 6.837 -14.187 1.00 83.81 108 HIS A O 1
ATOM 792 N N . PRO A 1 109 ? 6.877 8.889 -14.839 1.00 85.19 109 PRO A N 1
ATOM 793 C CA . PRO A 1 109 ? 6.357 8.724 -16.197 1.00 85.19 109 PRO A CA 1
ATOM 794 C C . PRO A 1 109 ? 7.096 7.631 -16.991 1.00 85.19 109 PRO A C 1
ATOM 796 O O . PRO A 1 109 ? 8.270 7.343 -16.744 1.00 85.19 109 PRO A O 1
ATOM 799 N N . THR A 1 110 ? 6.424 7.045 -17.988 1.00 86.50 110 THR A N 1
ATOM 800 C CA . THR A 1 110 ? 7.021 6.073 -18.926 1.00 86.50 110 THR A CA 1
ATOM 801 C C . THR A 1 110 ? 8.020 6.769 -19.854 1.00 86.50 110 THR A C 1
ATOM 803 O O . THR A 1 110 ? 7.664 7.743 -20.519 1.00 86.50 110 THR A O 1
ATOM 806 N N . GLY A 1 111 ? 9.263 6.277 -19.942 1.00 75.31 111 GLY A N 1
ATOM 807 C CA . GLY A 1 111 ? 10.324 6.946 -20.706 1.00 75.31 111 GLY A CA 1
ATOM 808 C C . GLY A 1 111 ? 11.338 6.022 -21.388 1.00 75.31 111 GLY A C 1
ATOM 809 O O . GLY A 1 111 ? 11.635 4.916 -20.937 1.00 75.31 111 GLY A O 1
ATOM 810 N N . LEU A 1 112 ? 11.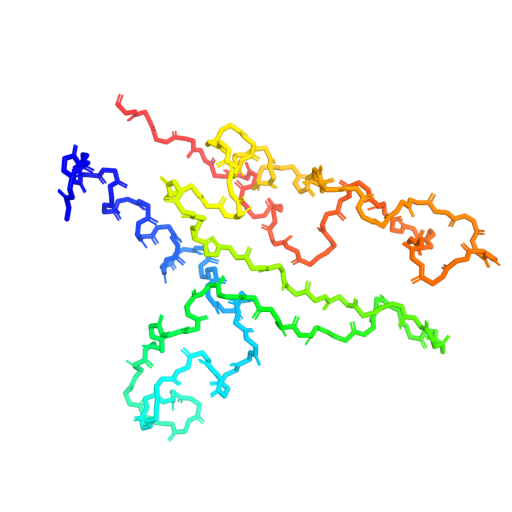901 6.510 -22.499 1.00 57.50 112 LEU A N 1
ATOM 811 C CA . LEU A 1 112 ? 12.920 5.828 -23.302 1.00 57.50 112 LEU A CA 1
ATOM 812 C C . LEU A 1 112 ? 14.295 5.934 -22.628 1.00 57.50 112 LEU A C 1
ATOM 814 O O . LEU A 1 112 ? 14.952 6.961 -22.746 1.00 57.50 112 LEU A O 1
ATOM 818 N N . SER A 1 113 ? 14.676 4.880 -21.901 1.00 53.91 113 SER A N 1
ATOM 819 C CA . SER A 1 113 ? 16.023 4.317 -21.647 1.00 53.91 113 SER A CA 1
ATOM 820 C C . SER A 1 113 ? 17.282 5.202 -21.486 1.00 53.91 113 SER A C 1
ATOM 822 O O . SER A 1 113 ? 18.368 4.635 -21.396 1.00 53.91 113 SER A O 1
ATOM 824 N N . SER A 1 114 ? 17.227 6.535 -21.435 1.00 52.59 114 SER A N 1
ATOM 825 C CA . SER A 1 114 ? 18.437 7.366 -21.312 1.00 52.59 114 SER A CA 1
ATOM 826 C C . SER A 1 114 ? 18.302 8.636 -20.481 1.00 52.59 114 SER A C 1
ATOM 828 O O . SER A 1 114 ? 19.318 9.292 -20.257 1.00 52.59 114 SER A O 1
ATOM 830 N N . GLN A 1 115 ? 17.113 9.004 -19.991 1.00 51.38 115 GLN A N 1
ATOM 831 C CA . GLN A 1 115 ? 16.965 10.252 -19.243 1.00 51.38 115 GLN A CA 1
ATOM 832 C C . GLN A 1 115 ? 16.053 10.144 -18.016 1.00 51.38 115 GLN A C 1
ATOM 834 O O . GLN A 1 115 ? 14.875 9.802 -18.092 1.00 51.38 115 GLN A O 1
ATOM 839 N N . THR A 1 116 ? 16.652 10.585 -16.907 1.00 52.97 116 THR A N 1
ATOM 840 C CA . THR A 1 116 ? 16.124 10.861 -15.566 1.00 52.97 116 THR A CA 1
ATOM 841 C C . THR A 1 116 ? 16.035 9.676 -14.605 1.00 52.97 116 THR A C 1
ATOM 843 O O . THR A 1 116 ? 15.483 8.620 -14.891 1.00 52.97 116 THR A O 1
ATOM 846 N N . THR A 1 117 ? 16.534 9.921 -13.395 1.00 62.62 117 THR A N 1
ATOM 847 C CA . THR A 1 117 ? 16.403 9.131 -12.162 1.00 62.62 117 THR A CA 1
ATOM 848 C C . THR A 1 117 ? 14.953 8.987 -11.678 1.00 62.62 117 THR A C 1
ATOM 850 O O . THR A 1 117 ? 14.726 8.742 -10.498 1.00 62.62 117 THR A O 1
ATOM 853 N N . ASN A 1 118 ? 13.965 9.195 -12.551 1.00 76.00 118 ASN A N 1
ATOM 854 C CA . ASN A 1 118 ? 12.559 9.249 -12.179 1.00 76.00 118 ASN A CA 1
ATOM 855 C C . ASN A 1 118 ? 11.600 8.640 -13.220 1.00 76.00 118 ASN A C 1
ATOM 857 O O . ASN A 1 118 ? 10.422 8.514 -12.914 1.00 76.00 118 ASN A O 1
ATOM 861 N N . CYS A 1 119 ? 12.060 8.249 -14.416 1.00 80.81 119 CYS A N 1
ATOM 862 C CA . CYS A 1 119 ? 11.209 7.601 -15.425 1.00 80.81 119 CYS A CA 1
ATOM 863 C C . CYS A 1 119 ? 11.234 6.072 -15.301 1.00 80.81 119 CYS A C 1
ATOM 865 O O . CYS A 1 119 ? 12.292 5.484 -15.060 1.00 80.81 119 CYS A O 1
ATOM 867 N N . LEU A 1 120 ? 10.096 5.419 -15.555 1.00 85.69 120 LEU A N 1
ATOM 868 C CA . LEU A 1 120 ? 10.047 3.961 -15.676 1.00 85.69 120 LEU A CA 1
ATOM 869 C C . LEU A 1 120 ? 10.466 3.530 -17.094 1.00 85.69 120 LEU A C 1
ATOM 871 O O . LEU A 1 120 ? 9.920 4.051 -18.074 1.00 85.69 120 LEU A O 1
ATOM 875 N N . PRO A 1 121 ? 11.430 2.598 -17.234 1.00 83.19 121 PRO A N 1
ATOM 876 C CA . PRO A 1 121 ? 11.806 2.064 -18.536 1.00 83.19 121 PRO A CA 1
ATOM 877 C C . PRO A 1 121 ? 10.747 1.082 -19.048 1.00 83.19 121 PRO A C 1
ATOM 879 O O . PRO A 1 121 ? 10.064 0.421 -18.267 1.00 83.19 121 PRO A O 1
ATOM 882 N N . ALA A 1 122 ? 10.669 0.899 -20.367 1.00 84.06 122 ALA A N 1
ATOM 883 C CA . ALA A 1 122 ? 9.898 -0.204 -20.936 1.00 84.06 122 ALA A CA 1
ATOM 884 C C . ALA A 1 122 ? 10.387 -1.561 -20.368 1.00 84.06 122 ALA A C 1
ATOM 886 O O . ALA A 1 122 ? 11.594 -1.737 -20.174 1.00 84.06 122 ALA A O 1
ATOM 887 N N . PRO A 1 123 ? 9.488 -2.532 -20.116 1.00 87.56 123 PRO A N 1
ATOM 888 C CA . PRO A 1 123 ? 8.062 -2.548 -20.463 1.00 87.56 123 PRO A CA 1
ATOM 889 C C . PRO A 1 123 ? 7.128 -1.957 -19.389 1.00 87.56 123 PRO A C 1
ATOM 891 O O . PRO A 1 123 ? 5.916 -2.109 -19.505 1.00 87.56 123 PRO A O 1
ATOM 894 N N . PHE A 1 124 ? 7.657 -1.332 -18.335 1.00 88.88 124 PHE A N 1
ATOM 895 C CA . PHE A 1 124 ? 6.840 -0.824 -17.235 1.00 88.88 124 PHE A CA 1
ATOM 896 C C . PHE A 1 124 ? 6.085 0.443 -17.645 1.00 88.88 124 PHE A C 1
ATOM 898 O O . PHE A 1 124 ? 6.661 1.360 -18.231 1.00 88.88 124 PHE A O 1
ATOM 905 N N . ASP A 1 125 ? 4.797 0.492 -17.311 1.00 90.62 125 ASP A N 1
ATOM 906 C CA . ASP A 1 125 ? 3.952 1.666 -17.519 1.00 90.62 125 ASP A CA 1
ATOM 907 C C . ASP A 1 125 ? 3.944 2.540 -16.258 1.00 90.62 125 ASP A C 1
ATOM 909 O O . ASP A 1 125 ? 3.477 2.121 -15.199 1.00 90.62 125 ASP A O 1
ATOM 913 N N . GLY A 1 126 ? 4.450 3.764 -16.382 1.00 89.81 126 GLY A N 1
ATOM 914 C CA . GLY A 1 126 ? 4.456 4.797 -15.349 1.00 89.81 126 GLY A CA 1
ATOM 915 C C . GLY A 1 126 ? 3.077 5.232 -14.860 1.00 89.81 126 GLY A C 1
ATOM 916 O O . GLY A 1 126 ? 2.970 5.839 -13.798 1.00 89.81 126 GLY A O 1
ATOM 917 N N . ASN A 1 127 ? 2.017 4.896 -15.597 1.00 93.12 127 ASN A N 1
ATOM 918 C CA . ASN A 1 127 ? 0.641 5.116 -15.157 1.00 93.12 127 ASN A CA 1
ATOM 919 C C . ASN A 1 127 ? 0.115 3.986 -14.262 1.00 93.12 127 ASN A C 1
ATOM 921 O O . ASN A 1 127 ? -1.017 4.075 -13.796 1.00 93.12 127 ASN A O 1
ATOM 925 N N . LEU A 1 128 ? 0.891 2.919 -14.031 1.00 94.62 128 LEU A N 1
ATOM 926 C CA . LEU A 1 128 ? 0.470 1.755 -13.254 1.00 94.62 128 LEU A CA 1
ATOM 927 C C . LEU A 1 128 ? 1.372 1.512 -12.040 1.00 94.62 128 LEU A C 1
ATOM 929 O O . LEU A 1 128 ? 2.602 1.543 -12.108 1.00 94.62 128 LEU A O 1
ATOM 933 N N . LEU A 1 129 ? 0.744 1.159 -10.921 1.00 93.88 129 LEU A N 1
ATOM 934 C CA . LEU A 1 129 ? 1.421 0.707 -9.712 1.00 93.88 129 LEU A CA 1
ATOM 935 C C . LEU A 1 129 ? 1.931 -0.733 -9.902 1.00 93.88 129 LEU A C 1
ATOM 937 O O . LEU A 1 129 ? 1.149 -1.680 -9.957 1.00 93.88 129 LEU A O 1
ATOM 941 N N . GLN A 1 130 ? 3.257 -0.900 -9.965 1.00 91.00 130 GLN A N 1
ATOM 942 C CA . GLN A 1 130 ? 3.913 -2.147 -10.400 1.00 91.00 130 GLN A CA 1
ATOM 943 C C . GLN A 1 130 ? 3.862 -3.311 -9.388 1.00 91.00 130 GLN A C 1
ATOM 945 O O . GLN A 1 130 ? 3.890 -4.469 -9.789 1.00 91.00 130 GLN A O 1
ATOM 950 N N . ILE A 1 131 ? 3.792 -3.028 -8.079 1.00 91.69 131 ILE A N 1
ATOM 951 C CA . ILE A 1 131 ? 3.772 -4.056 -7.008 1.00 91.69 131 ILE A CA 1
ATOM 952 C C . ILE A 1 131 ? 2.411 -4.176 -6.329 1.00 91.69 131 ILE A C 1
ATOM 954 O O . ILE A 1 131 ? 2.094 -5.204 -5.729 1.00 91.69 131 ILE A O 1
ATOM 958 N N . MET A 1 132 ? 1.599 -3.122 -6.390 1.00 93.38 132 MET A N 1
ATOM 959 C CA . MET A 1 132 ? 0.313 -3.133 -5.715 1.00 93.38 132 MET A CA 1
ATOM 960 C C . MET A 1 132 ? -0.560 -4.255 -6.302 1.00 93.38 132 MET A C 1
ATOM 962 O O . MET A 1 132 ? -0.702 -4.324 -7.521 1.00 93.38 132 MET A O 1
ATOM 966 N N . PRO A 1 133 ? -1.189 -5.113 -5.480 1.00 92.62 133 PRO A N 1
ATOM 967 C CA . PRO A 1 133 ? -1.970 -6.253 -5.965 1.00 92.62 133 PRO A CA 1
ATOM 968 C C . PRO A 1 133 ? -3.365 -5.841 -6.479 1.00 92.62 133 PRO A C 1
ATOM 970 O O . PRO A 1 133 ? -4.366 -6.511 -6.228 1.00 92.62 133 PRO A O 1
ATOM 973 N N . TRP A 1 134 ? -3.448 -4.744 -7.235 1.00 93.25 134 TRP A N 1
ATOM 974 C CA . TRP A 1 134 ? -4.676 -4.269 -7.868 1.00 93.25 134 TRP A CA 1
ATOM 975 C C . TRP A 1 134 ? -5.339 -5.300 -8.802 1.00 93.25 134 TRP A C 1
ATOM 977 O O . TRP A 1 134 ? -6.568 -5.299 -8.837 1.00 93.25 134 TRP A O 1
ATOM 987 N N . PRO A 1 135 ? -4.641 -6.244 -9.483 1.00 92.75 135 PRO A N 1
ATOM 988 C CA . PRO A 1 135 ? -5.338 -7.263 -10.276 1.00 92.75 135 PRO A CA 1
ATOM 989 C C . PRO A 1 135 ? -6.204 -8.189 -9.411 1.00 92.75 135 PRO A C 1
ATOM 991 O O . PRO A 1 135 ? -7.274 -8.622 -9.834 1.00 92.75 135 PRO A O 1
ATOM 994 N N . VAL A 1 136 ? -5.788 -8.450 -8.164 1.00 89.12 136 VAL A N 1
ATOM 995 C CA . VAL A 1 136 ? -6.598 -9.208 -7.197 1.00 89.12 136 VAL A CA 1
ATOM 996 C C . VAL A 1 136 ? -7.850 -8.406 -6.849 1.00 89.12 136 VAL A C 1
ATOM 998 O O . VAL A 1 136 ? -8.968 -8.919 -6.914 1.00 89.12 136 VAL A O 1
ATOM 1001 N N . TYR A 1 137 ? -7.682 -7.120 -6.547 1.00 89.69 137 TYR A N 1
ATOM 1002 C CA . TYR A 1 137 ? -8.777 -6.252 -6.118 1.00 89.69 137 TYR A CA 1
ATOM 1003 C C . TYR A 1 137 ? -9.742 -5.874 -7.244 1.00 89.69 137 TYR A C 1
ATOM 1005 O O . TYR A 1 137 ? -10.933 -5.652 -6.995 1.00 89.69 137 TYR A O 1
ATOM 1013 N N . GLN A 1 138 ? -9.274 -5.862 -8.493 1.00 90.12 138 GLN A N 1
ATOM 1014 C CA . GLN A 1 138 ? -10.087 -5.657 -9.689 1.00 90.12 138 GLN A CA 1
ATOM 1015 C C . GLN A 1 138 ? -11.277 -6.621 -9.725 1.00 90.12 138 GLN A C 1
ATOM 1017 O O . GLN A 1 138 ? -12.408 -6.189 -9.960 1.00 90.12 138 GLN A O 1
ATOM 1022 N N . SER A 1 139 ? -11.045 -7.888 -9.372 1.00 85.31 139 SER A N 1
ATOM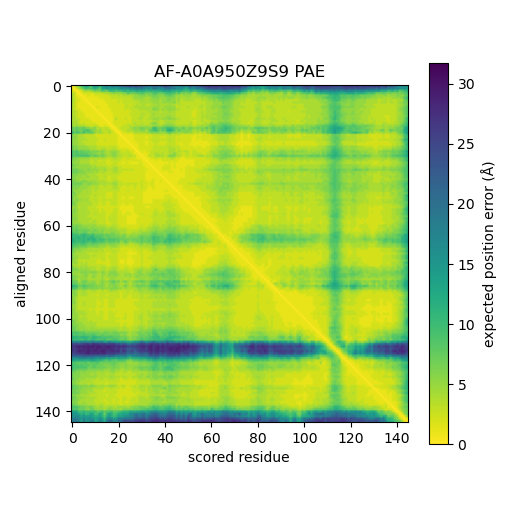 1023 C CA . SER A 1 139 ? -12.050 -8.958 -9.396 1.00 85.31 139 SER A CA 1
ATOM 1024 C C . SER A 1 139 ? -13.119 -8.878 -8.293 1.00 85.31 139 SER A C 1
ATOM 1026 O O . SER A 1 139 ? -14.142 -9.554 -8.367 1.00 85.31 139 SER A O 1
ATOM 1028 N N . MET A 1 140 ? -12.927 -8.044 -7.268 1.00 79.00 140 MET A N 1
ATOM 1029 C CA . MET A 1 140 ? -13.843 -7.985 -6.125 1.00 79.00 140 MET A CA 1
ATOM 1030 C C . MET A 1 140 ? -15.177 -7.316 -6.486 1.00 79.00 140 MET A C 1
ATOM 1032 O O . MET A 1 140 ? -15.213 -6.130 -6.790 1.00 79.00 140 MET A O 1
ATOM 1036 N N . ALA A 1 141 ? -16.303 -8.017 -6.424 1.00 71.19 141 ALA A N 1
ATOM 1037 C CA . ALA A 1 141 ? -17.595 -7.366 -6.638 1.00 71.19 141 ALA A CA 1
ATOM 1038 C C . ALA A 1 141 ? -17.910 -6.363 -5.512 1.00 71.19 141 ALA A C 1
ATOM 1040 O O . ALA A 1 141 ? -17.561 -6.582 -4.349 1.00 71.19 141 ALA A O 1
ATOM 1041 N N . GLU A 1 142 ? -18.585 -5.264 -5.852 1.00 66.38 142 GLU A N 1
ATOM 1042 C CA . GLU A 1 142 ? -19.162 -4.388 -4.833 1.00 66.38 142 GLU A CA 1
ATOM 1043 C C . GLU A 1 142 ? -20.304 -5.129 -4.139 1.00 66.38 142 GLU A C 1
ATOM 1045 O O . GLU A 1 142 ? -21.146 -5.745 -4.792 1.00 66.38 142 GLU A O 1
ATOM 1050 N N . GLN A 1 143 ? -20.339 -5.079 -2.811 1.00 59.00 143 GLN A N 1
ATOM 1051 C CA . GLN A 1 143 ? -21.534 -5.490 -2.087 1.00 59.00 143 GLN A CA 1
ATOM 1052 C C . GLN A 1 143 ? -22.586 -4.397 -2.280 1.00 59.00 143 GLN A C 1
ATOM 1054 O O . GLN A 1 143 ? -22.294 -3.223 -2.047 1.00 59.00 143 GLN A O 1
ATOM 1059 N N . ALA A 1 144 ? -23.790 -4.772 -2.719 1.00 46.00 144 ALA A N 1
ATOM 1060 C CA . ALA A 1 144 ? -24.927 -3.860 -2.701 1.00 46.00 144 ALA A CA 1
ATOM 1061 C C . ALA A 1 144 ? -25.150 -3.405 -1.248 1.00 46.00 144 ALA A C 1
ATOM 1063 O O . ALA A 1 144 ? -25.305 -4.247 -0.360 1.00 46.00 144 ALA A O 1
ATOM 1064 N N . MET A 1 145 ? -25.065 -2.093 -1.017 1.00 40.19 145 MET A N 1
ATOM 1065 C CA . MET A 1 145 ? -25.324 -1.466 0.283 1.00 40.19 145 MET A CA 1
ATOM 1066 C C . MET A 1 145 ? -26.813 -1.224 0.484 1.00 40.19 145 MET A C 1
ATOM 1068 O O . MET A 1 145 ? -27.477 -0.848 -0.507 1.00 40.19 145 MET A O 1
#

Solvent-accessible surface area (backbone atoms only — not comparable to full-atom values): 8386 Å² total; per-residue (Å²): 123,89,88,55,62,64,69,58,53,50,51,51,49,44,40,43,66,70,73,66,36,46,45,79,54,14,10,58,39,73,86,45,37,22,32,93,84,10,38,51,94,76,77,31,67,76,32,76,17,77,93,38,54,28,45,9,60,17,72,76,44,50,78,46,93,54,90,88,42,60,65,46,61,34,63,50,42,42,54,31,98,88,66,26,42,56,65,57,46,52,71,68,56,51,50,45,29,39,45,70,19,46,35,90,76,52,79,28,44,61,38,82,90,80,68,68,104,50,43,29,45,80,93,49,54,22,57,42,48,89,79,61,68,16,78,66,48,41,72,57,76,82,76,90,128

Foldseek 3Di:
DVPDDPVVVVVVCCCCVPPQVLQCQQFCHQVQQADVQQRCVVVGPHHGDPVGRSQWQHWPQFPDPDPLGDTQTGQRQAAAPVRHTRNHDDPVVVLCCLQPQFPPVLQAADDDDDDDSRHDYPPDHSRGRPPRVSVVSNPDDDDDD

pLDDT: mean 87.22, std 10.73, range [40.19, 96.69]

Radius of gyration: 17.1 Å; Cα contacts (8 Å, |Δi|>4): 220; chains: 1; bounding box: 48×33×45 Å

Secondary structure (DSSP, 8-state):
--S--HHHHHHHHHIIIIIS-HHHHSSS-HHHHB-TT--GGGTPPP-B-TTSTT----EEEESSSSTTPPEEEPPP----TTS-STTT--HHHHHHHHHH-B-TT--S-EE-SSS-TTPEETT--TTB-SSS-HHHHHTPPPPP-

Sequence (145 aa):
MAGKNRALVGLGSYWVNAIAGCNDCHSAGPQTQYAPGGNPYFGQSKVTNAATYVGGGRDFGPLTTAPGALHIVSRNLTPDKTGLPVGGRSFSELREILKTGTDLDHLHPTGLSSQTTNCLPAPFDGNLLQIMPWPVYQSMAEQAM

Mean predicted aligned error: 5.56 Å